Protein AF-A0A5A8C9M7-F1 (afdb_monomer_lite)

Sequence (115 aa):
MSVLRFVVQGVGLVATAETQGAYIILGPDPGSPLYTSVLCENAIDPTWDEVVLEGSPGEYDEDTDVMVSIFEVDGDGVSVLIGTTQVSVAEMQRGARDTPPRRFALGSPTAPPPL

pLDDT: mean 71.75, std 15.42, range [31.09, 90.69]

Radius of gyration: 14.61 Å; chains: 1; bounding box: 33×38×44 Å

Organism: Cafeteria roenbergensis (NCBI:txid33653)

InterPro domains:
  IPR035892 C2 domain superfamily [SSF49562] (7-99)

Structure (mmCIF, N/CA/C/O backbone):
data_AF-A0A5A8C9M7-F1
#
_entry.id   AF-A0A5A8C9M7-F1
#
loop_
_atom_site.group_PDB
_atom_site.id
_atom_site.type_symbol
_atom_site.label_atom_id
_atom_site.label_alt_id
_atom_site.label_comp_id
_atom_site.label_asym_id
_atom_site.label_entity_id
_atom_site.label_seq_id
_atom_site.pdbx_PDB_ins_code
_atom_site.Cartn_x
_atom_site.Cartn_y
_atom_site.Cartn_z
_atom_site.occupancy
_atom_site.B_iso_or_equiv
_atom_site.auth_seq_id
_atom_site.auth_comp_id
_atom_site.auth_asym_id
_atom_site.auth_atom_id
_atom_site.pdbx_PDB_model_num
ATOM 1 N N . MET A 1 1 ? 5.761 -2.655 -22.014 1.00 56.91 1 MET A N 1
ATOM 2 C CA . MET A 1 1 ? 4.900 -2.475 -20.835 1.00 56.91 1 MET A CA 1
ATOM 3 C C . MET A 1 1 ? 5.554 -3.242 -19.710 1.00 56.91 1 MET A C 1
ATOM 5 O O . MET A 1 1 ? 5.838 -4.420 -19.909 1.00 56.91 1 MET A O 1
ATOM 9 N N . SER A 1 2 ? 5.898 -2.560 -18.622 1.00 61.66 2 SER A N 1
ATOM 10 C CA . SER A 1 2 ? 6.417 -3.207 -17.417 1.00 61.66 2 SER A CA 1
ATOM 11 C C . SER A 1 2 ? 5.232 -3.494 -16.499 1.00 61.66 2 SER A C 1
ATOM 13 O O . SER A 1 2 ? 4.374 -2.631 -16.332 1.00 61.66 2 SER A O 1
ATOM 15 N N . VAL A 1 3 ? 5.159 -4.710 -15.959 1.00 65.44 3 VAL A N 1
ATOM 16 C CA . VAL A 1 3 ? 4.086 -5.125 -15.045 1.00 65.44 3 VAL A CA 1
ATOM 17 C C . VAL A 1 3 ? 4.722 -5.580 -13.743 1.00 65.44 3 VAL A C 1
ATOM 19 O O . VAL A 1 3 ? 5.551 -6.493 -13.749 1.00 65.44 3 VAL A O 1
ATOM 22 N N . LEU A 1 4 ? 4.326 -4.954 -12.639 1.00 69.12 4 LEU A N 1
ATOM 23 C CA . LEU A 1 4 ? 4.735 -5.335 -11.294 1.00 69.12 4 LEU A CA 1
ATOM 24 C C . LEU A 1 4 ? 3.584 -6.061 -10.600 1.00 69.12 4 LEU A C 1
ATOM 26 O O . LEU A 1 4 ? 2.463 -5.557 -10.598 1.00 69.12 4 LEU A O 1
ATOM 30 N N . ARG A 1 5 ? 3.864 -7.238 -10.026 1.00 71.88 5 ARG A N 1
ATOM 31 C CA . ARG A 1 5 ? 2.884 -8.057 -9.299 1.00 71.88 5 ARG A CA 1
ATOM 32 C C . ARG A 1 5 ? 3.402 -8.445 -7.932 1.00 71.88 5 ARG A C 1
ATOM 34 O O . ARG A 1 5 ? 4.548 -8.884 -7.841 1.00 71.88 5 ARG A O 1
ATOM 41 N N . PHE A 1 6 ? 2.575 -8.303 -6.904 1.00 68.44 6 PHE A N 1
ATOM 42 C CA . PHE A 1 6 ? 2.890 -8.734 -5.544 1.00 68.44 6 PHE A CA 1
ATOM 43 C C . PHE A 1 6 ? 1.632 -8.785 -4.674 1.00 68.44 6 PHE A C 1
ATOM 45 O O . PHE A 1 6 ? 0.599 -8.211 -5.006 1.00 68.44 6 PHE A O 1
ATOM 52 N N . VAL A 1 7 ? 1.739 -9.473 -3.541 1.00 69.94 7 VAL A N 1
ATOM 53 C CA . VAL A 1 7 ? 0.702 -9.540 -2.507 1.00 69.94 7 VAL A CA 1
ATOM 54 C C . VAL A 1 7 ? 1.231 -8.828 -1.270 1.00 69.94 7 VAL A C 1
ATOM 56 O O . VAL A 1 7 ? 2.389 -9.020 -0.892 1.00 69.94 7 VAL A O 1
ATOM 59 N N . VAL A 1 8 ? 0.383 -8.019 -0.640 1.00 70.06 8 VAL A N 1
ATOM 60 C CA . VAL A 1 8 ? 0.702 -7.336 0.616 1.00 70.06 8 VAL A CA 1
ATOM 61 C C . VAL A 1 8 ? -0.063 -8.018 1.742 1.00 70.06 8 VAL A C 1
ATOM 63 O O . VAL A 1 8 ? -1.277 -8.201 1.663 1.00 70.06 8 VAL A O 1
ATOM 66 N N . GLN A 1 9 ? 0.652 -8.375 2.805 1.00 70.69 9 GLN A N 1
ATOM 67 C CA . GLN A 1 9 ? 0.056 -8.824 4.057 1.00 70.69 9 GLN A CA 1
ATOM 68 C C . GLN A 1 9 ? 0.446 -7.850 5.167 1.00 70.69 9 GLN A C 1
ATOM 70 O O . GLN A 1 9 ? 1.637 -7.681 5.444 1.00 70.69 9 GLN A O 1
ATOM 75 N N . GLY A 1 10 ? -0.556 -7.240 5.799 1.00 65.50 10 GLY A N 1
ATOM 76 C CA . GLY A 1 10 ? -0.391 -6.509 7.049 1.00 65.50 10 GLY A CA 1
ATOM 77 C C . GLY A 1 10 ? -0.234 -7.506 8.191 1.00 65.50 10 GLY A C 1
ATOM 78 O O . GLY A 1 10 ? -0.987 -8.475 8.274 1.00 65.50 10 GLY A O 1
ATOM 79 N N . VAL A 1 11 ? 0.769 -7.301 9.041 1.00 64.19 11 VAL A N 1
ATOM 80 C CA . VAL A 1 11 ? 0.993 -8.130 10.229 1.00 64.19 11 VAL A CA 1
ATOM 81 C C . VAL A 1 11 ? 1.044 -7.236 11.456 1.00 64.19 11 VAL A C 1
ATOM 83 O O . VAL A 1 11 ? 1.846 -6.302 11.500 1.00 64.19 11 VAL A O 1
ATOM 86 N N . GLY A 1 12 ? 0.224 -7.555 12.455 1.00 58.84 12 GLY A N 1
ATOM 87 C CA . GLY A 1 12 ? 0.197 -6.851 13.731 1.00 58.84 12 GLY A CA 1
ATOM 88 C C . GLY A 1 12 ? -0.373 -5.439 13.633 1.00 58.84 12 GLY A C 1
ATOM 89 O O . GLY A 1 12 ? 0.117 -4.550 14.331 1.00 58.84 12 GLY A O 1
ATOM 90 N N . LEU A 1 13 ? -1.383 -5.217 12.781 1.00 63.59 13 LEU A N 1
ATOM 91 C CA . LEU A 1 13 ? -2.114 -3.952 12.816 1.00 63.59 13 LEU A CA 1
ATOM 92 C C . LEU A 1 13 ? -2.800 -3.839 14.179 1.00 63.59 13 LEU A C 1
ATOM 94 O O . LEU A 1 13 ? -3.531 -4.738 14.599 1.00 63.59 13 LEU A O 1
ATOM 98 N N . VAL A 1 14 ? -2.544 -2.746 14.894 1.00 58.97 14 VAL A N 1
ATOM 99 C CA . VAL A 1 14 ? -3.220 -2.473 16.164 1.00 58.97 14 VAL A CA 1
ATOM 100 C C . VAL A 1 14 ? -4.609 -1.941 15.832 1.00 58.97 14 VAL A C 1
ATOM 102 O O . VAL A 1 14 ? -4.808 -0.734 15.807 1.00 58.97 14 VAL A O 1
ATOM 105 N N . ALA A 1 15 ? -5.552 -2.844 15.553 1.00 55.34 15 ALA A N 1
ATOM 106 C CA . ALA A 1 15 ? -6.953 -2.476 15.400 1.00 55.34 15 ALA A CA 1
ATOM 107 C C . ALA A 1 15 ? -7.442 -1.844 16.711 1.00 55.34 15 ALA A C 1
ATOM 109 O O . ALA A 1 15 ? -7.340 -2.445 17.789 1.00 55.34 15 ALA A O 1
ATOM 110 N N . THR A 1 16 ? -7.944 -0.618 16.629 1.00 58.22 16 THR A N 1
ATOM 111 C CA . THR A 1 16 ? -8.682 -0.005 17.730 1.00 58.22 16 THR A CA 1
ATOM 112 C C . THR A 1 16 ? -10.062 -0.669 17.842 1.00 58.22 16 THR A C 1
ATOM 114 O O . THR A 1 16 ? -10.530 -1.347 16.929 1.00 58.22 16 THR A O 1
ATOM 117 N N . ALA A 1 17 ? -10.748 -0.534 18.982 1.00 55.41 17 ALA A N 1
ATOM 118 C CA . ALA A 1 17 ? -12.066 -1.158 19.180 1.00 55.41 17 ALA A CA 1
ATOM 119 C C . ALA A 1 17 ? -13.160 -0.627 18.219 1.00 55.41 17 ALA A C 1
ATOM 121 O O . ALA A 1 17 ? -14.276 -1.144 18.223 1.00 55.41 17 ALA A O 1
ATOM 122 N N . GLU A 1 18 ? -12.836 0.388 17.414 1.00 65.44 18 GLU A N 1
ATOM 123 C CA . GLU A 1 18 ? -13.726 1.107 16.499 1.00 65.44 18 GLU A CA 1
ATOM 124 C C . GLU A 1 18 ? -13.317 0.935 15.022 1.00 65.44 18 GLU A C 1
ATOM 126 O O . GLU A 1 18 ? -13.887 1.581 14.147 1.00 65.44 18 GLU A O 1
ATOM 131 N N . THR A 1 19 ? -12.352 0.061 14.718 1.00 69.50 19 THR A N 1
ATOM 132 C CA . THR A 1 19 ? -11.874 -0.174 13.350 1.00 69.50 19 THR A CA 1
ATOM 133 C C . THR A 1 19 ? -12.916 -0.911 12.500 1.00 69.50 19 THR A C 1
ATOM 135 O O . THR A 1 19 ? -13.294 -2.041 12.809 1.00 69.50 19 THR A O 1
ATOM 138 N N . GLN A 1 20 ? -13.319 -0.325 11.370 1.00 80.31 20 GLN A N 1
ATOM 139 C CA . GLN A 1 20 ? -14.075 -1.020 10.319 1.00 80.31 20 GLN A CA 1
ATOM 140 C C . GLN A 1 20 ? -13.173 -1.922 9.471 1.00 80.31 20 GLN A C 1
ATOM 142 O O . GLN A 1 20 ? -13.575 -3.011 9.060 1.00 80.31 20 GLN A O 1
ATOM 147 N N . GLY A 1 21 ? -11.936 -1.497 9.216 1.00 85.00 21 GLY A N 1
ATOM 148 C CA . GLY A 1 21 ? -10.975 -2.269 8.438 1.00 85.00 21 GLY A CA 1
ATOM 149 C C . GLY A 1 21 ? -9.740 -1.469 8.056 1.00 85.00 21 GLY A C 1
ATOM 150 O O . GLY A 1 21 ? -9.535 -0.354 8.533 1.00 85.00 21 GLY A O 1
ATOM 151 N N . ALA A 1 22 ? -8.934 -2.035 7.160 1.00 87.06 22 ALA A N 1
ATOM 152 C CA . ALA A 1 22 ? -7.753 -1.368 6.626 1.00 87.06 22 ALA A CA 1
ATOM 153 C C . ALA A 1 22 ? -7.630 -1.513 5.105 1.00 87.06 22 ALA A C 1
ATOM 155 O O . ALA A 1 22 ? -7.944 -2.558 4.527 1.00 87.06 22 ALA A O 1
ATOM 156 N N . TYR A 1 23 ? -7.136 -0.470 4.447 1.00 88.75 23 TYR A N 1
ATOM 157 C CA . TYR A 1 23 ? -6.770 -0.493 3.032 1.00 88.75 23 TYR A CA 1
ATOM 158 C C . TYR A 1 23 ? -5.349 0.032 2.841 1.00 88.75 23 TYR A C 1
ATOM 160 O O . TYR A 1 23 ? -4.788 0.696 3.715 1.00 88.75 23 TYR A O 1
ATOM 168 N N . ILE A 1 24 ? -4.761 -0.271 1.687 1.00 88.62 24 ILE A N 1
ATOM 169 C CA . ILE A 1 24 ? -3.437 0.218 1.316 1.00 88.62 24 ILE A CA 1
ATOM 170 C C . ILE A 1 24 ? -3.500 1.156 0.122 1.00 88.62 24 ILE A C 1
ATOM 172 O O . ILE A 1 24 ? -4.318 0.993 -0.784 1.00 88.62 24 ILE A O 1
ATOM 176 N N . ILE A 1 25 ? -2.576 2.106 0.113 1.00 90.06 25 ILE A N 1
ATOM 177 C CA . ILE A 1 25 ? -2.214 2.911 -1.046 1.00 90.06 25 ILE A CA 1
ATOM 178 C C . ILE A 1 25 ? -0.774 2.590 -1.419 1.00 90.06 25 ILE A C 1
ATOM 180 O O . ILE A 1 25 ? 0.095 2.484 -0.552 1.00 90.06 25 ILE A O 1
ATOM 184 N N . LEU A 1 26 ? -0.529 2.470 -2.718 1.00 87.38 26 LEU A N 1
ATOM 185 C CA . LEU A 1 26 ? 0.799 2.324 -3.293 1.00 87.38 26 LEU A CA 1
ATOM 186 C C . LEU A 1 26 ? 1.100 3.505 -4.202 1.00 87.38 26 LEU A C 1
ATOM 188 O O . LEU A 1 26 ? 0.263 3.891 -5.018 1.00 87.38 26 LEU A O 1
ATOM 192 N N . GLY A 1 27 ? 2.306 4.047 -4.094 1.00 86.50 27 GLY A N 1
ATOM 193 C CA . GLY A 1 27 ? 2.761 5.146 -4.935 1.00 86.50 27 GLY A CA 1
ATOM 194 C C . GLY A 1 27 ? 4.098 5.719 -4.471 1.00 86.50 27 GLY A C 1
ATOM 195 O O . GLY A 1 27 ? 4.689 5.203 -3.519 1.00 86.50 27 GLY A O 1
ATOM 196 N N . PRO A 1 28 ? 4.587 6.784 -5.126 1.00 82.38 28 PRO A N 1
ATOM 197 C CA . PRO A 1 28 ? 5.739 7.542 -4.642 1.00 82.38 28 PRO A CA 1
ATOM 198 C C . PRO A 1 28 ? 5.441 8.235 -3.303 1.00 82.38 28 PRO A C 1
ATOM 200 O O . PRO A 1 28 ? 6.321 8.350 -2.451 1.00 82.38 28 PRO A O 1
ATOM 203 N N . ASP A 1 29 ? 4.193 8.667 -3.103 1.00 82.69 29 ASP A N 1
ATOM 204 C CA . ASP A 1 29 ? 3.698 9.299 -1.883 1.00 82.69 29 ASP A CA 1
ATOM 205 C C . ASP A 1 29 ? 2.181 9.059 -1.699 1.00 82.69 29 ASP A C 1
ATOM 207 O O . ASP A 1 29 ? 1.507 8.694 -2.668 1.00 82.69 29 ASP A O 1
ATOM 211 N N . PRO A 1 30 ? 1.603 9.244 -0.491 1.00 73.31 30 PRO A N 1
ATOM 212 C CA . PRO A 1 30 ? 0.188 8.958 -0.242 1.00 73.31 30 PRO A CA 1
ATOM 213 C C . PRO A 1 30 ? -0.767 9.923 -0.966 1.00 73.31 30 PRO A C 1
ATOM 215 O O . PRO A 1 30 ? -1.948 9.618 -1.106 1.00 73.31 30 PRO A O 1
ATOM 218 N N . GLY A 1 31 ? -0.280 11.088 -1.408 1.00 80.88 31 GLY A N 1
ATOM 219 C CA . GLY A 1 31 ? -1.028 12.069 -2.196 1.00 80.88 31 GLY A CA 1
ATOM 220 C C . GLY A 1 31 ? -1.022 11.789 -3.701 1.00 80.88 31 GLY A C 1
ATOM 221 O O . GLY A 1 31 ? -1.833 12.372 -4.421 1.00 80.88 31 GLY A O 1
ATOM 222 N N . SER A 1 32 ? -0.170 10.871 -4.166 1.00 85.12 32 SER A N 1
ATOM 223 C CA . SER A 1 32 ? -0.021 10.494 -5.576 1.00 85.12 32 SER A CA 1
ATOM 224 C C . SER A 1 32 ? -0.220 8.978 -5.765 1.00 85.12 32 SER A C 1
ATOM 226 O O . SER A 1 32 ? 0.730 8.273 -6.115 1.00 85.12 32 SER A O 1
ATOM 228 N N . PRO A 1 33 ? -1.426 8.430 -5.511 1.00 88.06 33 PRO A N 1
ATOM 229 C CA . PRO A 1 33 ? -1.657 6.989 -5.556 1.00 88.06 33 PRO A CA 1
ATOM 230 C C . PRO A 1 33 ? -1.547 6.441 -6.984 1.00 88.06 33 PRO A C 1
ATOM 232 O O . PRO A 1 33 ? -2.218 6.911 -7.902 1.00 88.06 33 PRO A O 1
ATOM 235 N N . LEU A 1 34 ? -0.744 5.392 -7.149 1.00 86.12 34 LEU A N 1
ATOM 236 C CA . LEU A 1 34 ? -0.747 4.527 -8.332 1.00 86.12 34 LEU A CA 1
ATOM 237 C C . LEU A 1 34 ? -1.776 3.399 -8.188 1.00 86.12 34 LEU A C 1
ATOM 239 O O . LEU A 1 34 ? -2.322 2.920 -9.178 1.00 86.12 34 LEU A O 1
ATOM 243 N N . TYR A 1 35 ? -2.047 2.982 -6.950 1.00 87.62 35 TYR A N 1
ATOM 244 C CA . TYR A 1 35 ? -3.038 1.963 -6.626 1.00 87.62 35 TYR A CA 1
ATOM 245 C C . TYR A 1 35 ? -3.630 2.190 -5.238 1.00 87.62 35 TYR A C 1
ATOM 247 O O . TYR A 1 35 ? -2.924 2.591 -4.311 1.00 87.62 35 TYR A O 1
ATOM 255 N N . THR A 1 36 ? -4.908 1.846 -5.099 1.00 90.69 36 THR A N 1
ATOM 256 C CA . THR A 1 36 ? -5.634 1.799 -3.829 1.00 90.69 36 THR A CA 1
ATOM 257 C C . THR A 1 36 ? -6.344 0.454 -3.737 1.00 90.69 36 THR A C 1
ATOM 259 O O . THR A 1 36 ? -7.067 0.081 -4.662 1.00 90.69 36 THR A O 1
ATOM 262 N N . SER A 1 37 ? -6.144 -0.284 -2.645 1.00 89.31 37 SER A N 1
ATOM 263 C CA . SER A 1 37 ? -6.827 -1.563 -2.443 1.00 89.31 37 SER A CA 1
ATOM 264 C C . SER A 1 37 ? -8.287 -1.374 -2.042 1.00 89.31 37 SER A C 1
ATOM 266 O O . SER A 1 37 ? -8.698 -0.316 -1.567 1.00 89.31 37 SER A O 1
ATOM 268 N N . VAL A 1 38 ? -9.057 -2.457 -2.129 1.00 88.94 38 VAL A N 1
ATOM 269 C CA . VAL A 1 38 ? -10.321 -2.563 -1.393 1.00 88.94 38 VAL A CA 1
ATOM 270 C C . VAL A 1 38 ? -10.071 -2.546 0.121 1.00 88.94 38 VAL A C 1
ATOM 272 O O . VAL A 1 38 ? -8.972 -2.876 0.588 1.00 88.94 38 VAL A O 1
ATOM 275 N N . LEU A 1 39 ? -11.098 -2.164 0.881 1.00 87.44 39 LEU A N 1
ATOM 276 C CA . LEU A 1 39 ? -11.094 -2.247 2.337 1.00 87.44 39 LEU A CA 1
ATOM 277 C C . LEU A 1 39 ? -11.096 -3.717 2.766 1.00 87.44 39 LEU A C 1
ATOM 279 O O . LEU A 1 39 ? -11.971 -4.485 2.371 1.00 87.44 39 LEU A O 1
ATOM 283 N N . CYS A 1 40 ? -10.126 -4.102 3.588 1.00 86.38 40 CYS A N 1
ATOM 284 C CA . CYS A 1 40 ? -10.129 -5.385 4.271 1.00 86.38 40 CYS A CA 1
ATOM 285 C C . CYS A 1 40 ? -10.837 -5.204 5.618 1.00 86.38 40 CYS A C 1
ATOM 287 O O . CYS A 1 40 ? -10.265 -4.652 6.560 1.00 86.38 40 CYS A O 1
ATOM 289 N N . GLU A 1 41 ? -12.107 -5.600 5.677 1.00 83.75 41 GLU A N 1
ATOM 290 C CA . GLU A 1 41 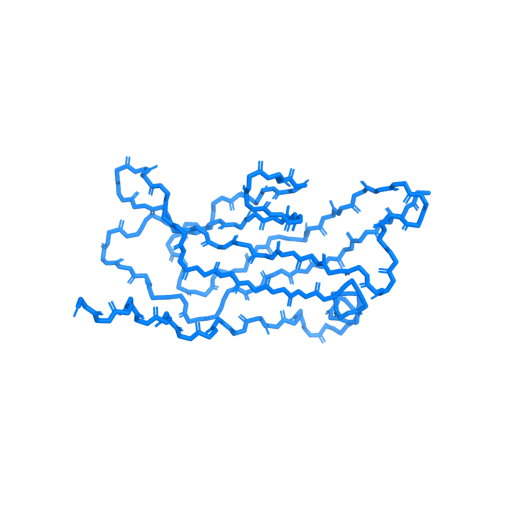? -12.957 -5.407 6.853 1.00 83.75 41 GLU A CA 1
ATOM 291 C C . GLU A 1 41 ? -12.540 -6.315 8.018 1.00 83.75 41 GLU A C 1
ATOM 293 O O . GLU A 1 41 ? -12.246 -7.496 7.828 1.00 83.75 41 GLU A O 1
ATOM 298 N N . ASN A 1 42 ? -12.576 -5.778 9.242 1.00 70.94 42 ASN A N 1
ATOM 299 C CA . ASN A 1 42 ? -12.409 -6.520 10.501 1.00 70.94 42 ASN A CA 1
ATOM 300 C C . ASN A 1 42 ? -11.141 -7.400 10.603 1.00 70.94 42 ASN A C 1
ATOM 302 O O . ASN A 1 42 ? -11.139 -8.413 11.309 1.00 70.94 42 ASN A O 1
ATOM 306 N N . ALA A 1 43 ? -10.057 -7.046 9.908 1.00 63.34 43 ALA A N 1
ATOM 307 C CA . ALA A 1 43 ? -8.843 -7.856 9.856 1.00 63.34 43 ALA A CA 1
ATOM 308 C C . ALA A 1 43 ? -7.684 -7.214 10.637 1.00 63.34 43 ALA A C 1
ATOM 310 O O . ALA A 1 43 ? -7.209 -6.137 10.291 1.00 63.34 43 ALA A O 1
ATOM 311 N N . ILE A 1 44 ? -7.198 -7.919 11.666 1.00 65.94 44 ILE A N 1
ATOM 312 C CA . ILE A 1 44 ? -5.982 -7.569 12.435 1.00 65.94 44 ILE A CA 1
ATOM 313 C C . ILE A 1 44 ? -4.709 -7.873 11.618 1.00 65.94 44 ILE A C 1
ATOM 315 O O . ILE A 1 44 ? -3.713 -7.158 11.710 1.00 65.94 44 ILE A O 1
ATOM 319 N N . ASP A 1 45 ? -4.770 -8.906 10.772 1.00 71.88 45 ASP A N 1
ATOM 320 C CA . ASP A 1 45 ? -3.709 -9.301 9.838 1.00 71.88 45 ASP A CA 1
ATOM 321 C C . ASP A 1 45 ? -4.268 -9.383 8.400 1.00 71.88 45 ASP A C 1
ATOM 323 O O . ASP A 1 45 ? -4.423 -10.484 7.850 1.00 71.88 45 ASP A O 1
ATOM 327 N N . PRO A 1 46 ? -4.654 -8.247 7.787 1.00 73.88 46 PRO A N 1
ATOM 328 C CA . PRO A 1 46 ? -5.266 -8.244 6.466 1.00 73.88 46 PRO A CA 1
ATOM 329 C C . PRO A 1 46 ? -4.297 -8.779 5.415 1.00 73.88 46 PRO A C 1
ATOM 331 O O . PRO A 1 46 ? -3.122 -8.413 5.361 1.00 73.88 46 PRO A O 1
ATOM 334 N N . THR A 1 47 ? -4.813 -9.641 4.545 1.00 78.94 47 THR A N 1
ATOM 335 C CA . THR A 1 47 ? -4.148 -9.992 3.289 1.00 78.94 47 THR A CA 1
ATOM 336 C C . THR A 1 47 ? -4.930 -9.332 2.172 1.00 78.94 47 THR A C 1
ATOM 338 O O . THR A 1 47 ? -6.107 -9.638 1.995 1.00 78.94 47 THR A O 1
ATOM 341 N N . TRP A 1 48 ? -4.293 -8.413 1.455 1.00 81.44 48 TRP A N 1
ATOM 342 C CA . TRP A 1 48 ? -4.903 -7.794 0.283 1.00 81.44 48 TRP A CA 1
ATOM 343 C C . TRP A 1 48 ? -4.651 -8.653 -0.957 1.00 81.44 48 TRP A C 1
ATOM 345 O O . TRP A 1 48 ? -3.682 -9.414 -1.008 1.00 81.44 48 TRP A O 1
ATOM 355 N N . ASP A 1 49 ? -5.535 -8.531 -1.946 1.00 77.50 49 ASP A N 1
ATOM 356 C CA . ASP A 1 49 ? -5.404 -9.225 -3.228 1.00 77.50 49 ASP A CA 1
ATOM 357 C C . ASP A 1 49 ? -4.109 -8.852 -3.970 1.00 77.50 49 ASP A C 1
ATOM 359 O O . ASP A 1 49 ? -3.422 -7.882 -3.632 1.00 77.50 49 ASP A O 1
ATOM 363 N N . GLU A 1 50 ? -3.779 -9.636 -5.004 1.00 77.44 50 GLU A N 1
ATOM 364 C CA . GLU A 1 50 ? -2.649 -9.343 -5.890 1.00 77.44 50 GLU A CA 1
ATOM 365 C C . GLU A 1 50 ? -2.776 -7.924 -6.456 1.00 77.44 50 GLU A C 1
ATOM 367 O O . GLU A 1 50 ? -3.743 -7.577 -7.137 1.00 77.44 50 GLU A O 1
ATOM 372 N N . VAL A 1 51 ? -1.755 -7.117 -6.196 1.00 77.94 51 VAL A N 1
ATOM 373 C CA . VAL A 1 51 ? -1.607 -5.792 -6.778 1.00 77.94 51 VAL A CA 1
ATOM 374 C C . VAL A 1 51 ? -0.926 -5.939 -8.126 1.00 77.94 51 VAL A C 1
ATOM 376 O O . VAL A 1 51 ? 0.128 -6.567 -8.225 1.00 77.94 51 VAL A O 1
ATOM 379 N N . VAL A 1 52 ? -1.493 -5.295 -9.147 1.00 76.69 52 VAL A N 1
ATOM 380 C CA . VAL A 1 52 ? -0.891 -5.178 -10.475 1.00 76.69 52 VAL A CA 1
ATOM 381 C C . VAL A 1 52 ? -0.672 -3.701 -10.792 1.00 76.69 52 VAL A C 1
ATOM 383 O O . VAL A 1 52 ? -1.638 -2.962 -10.965 1.00 76.69 52 VAL A O 1
ATOM 386 N N . LEU A 1 53 ? 0.591 -3.272 -10.874 1.00 77.62 53 LEU A N 1
ATOM 387 C CA . LEU A 1 53 ? 0.951 -1.935 -11.359 1.00 77.62 53 LEU A CA 1
ATOM 388 C C . LEU A 1 53 ? 1.433 -2.027 -12.805 1.00 77.62 53 LEU A C 1
ATOM 390 O O . LEU A 1 53 ? 2.333 -2.809 -13.131 1.00 77.62 53 LEU A O 1
ATOM 394 N N . GLU A 1 54 ? 0.822 -1.222 -13.667 1.00 79.19 54 GLU A N 1
ATOM 395 C CA . GLU A 1 54 ? 1.110 -1.162 -15.094 1.00 79.19 54 GLU A CA 1
ATOM 396 C C . GLU A 1 54 ? 1.797 0.157 -15.433 1.00 79.19 54 GLU A C 1
ATOM 398 O O . GLU A 1 54 ? 1.260 1.227 -15.162 1.00 79.19 54 GLU A O 1
ATOM 403 N N . GLY A 1 55 ? 2.980 0.069 -16.040 1.00 74.44 55 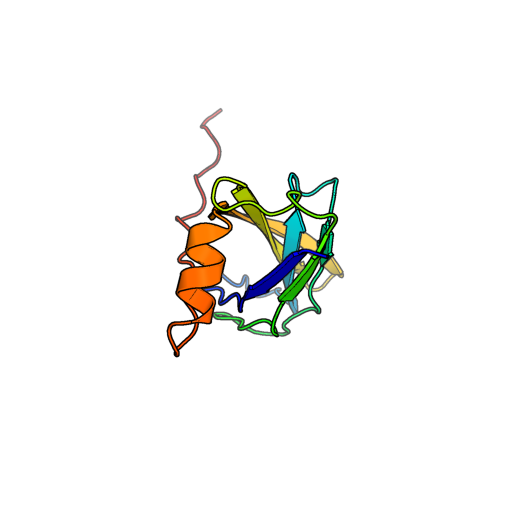GLY A N 1
ATOM 404 C CA . GLY A 1 55 ? 3.813 1.234 -16.309 1.00 74.44 55 GLY A CA 1
ATOM 405 C C . GLY A 1 55 ? 4.495 1.189 -17.668 1.00 74.44 55 GLY A C 1
ATOM 406 O O . GLY A 1 55 ? 4.554 0.166 -18.378 1.00 74.44 55 GLY A O 1
ATOM 407 N N . SER A 1 56 ? 5.050 2.337 -18.027 1.00 76.81 56 SER A N 1
ATOM 408 C CA . SER A 1 56 ? 5.919 2.513 -19.180 1.00 76.81 56 SER A CA 1
ATOM 409 C C . SER A 1 56 ? 7.178 1.643 -19.045 1.00 76.81 56 SER A C 1
ATOM 411 O O . SER A 1 56 ? 7.594 1.293 -17.938 1.00 76.81 56 SER A O 1
ATOM 413 N N . PRO A 1 57 ? 7.817 1.243 -20.160 1.00 69.31 57 PRO A N 1
ATOM 414 C CA . PRO A 1 57 ? 9.093 0.536 -20.094 1.00 69.31 57 PRO A CA 1
ATOM 415 C C . PRO A 1 57 ? 10.122 1.338 -19.280 1.00 69.31 57 PRO A C 1
ATOM 417 O O . PRO A 1 57 ? 10.383 2.492 -19.606 1.00 69.31 57 PRO A O 1
ATOM 420 N N . GLY A 1 58 ? 10.696 0.719 -18.246 1.00 69.38 58 GLY A N 1
ATOM 421 C CA . GLY A 1 58 ? 11.670 1.351 -17.345 1.00 69.38 58 GLY A CA 1
ATOM 422 C C . GLY A 1 58 ? 11.073 2.144 -16.176 1.00 69.38 58 GLY A C 1
ATOM 423 O O . GLY A 1 58 ? 11.832 2.659 -15.374 1.00 69.38 58 GLY A O 1
ATOM 424 N N . GLU A 1 59 ? 9.745 2.229 -16.053 1.00 74.50 59 GLU A N 1
ATOM 425 C CA . GLU A 1 59 ? 9.083 2.950 -14.950 1.00 74.50 59 GLU A CA 1
ATOM 426 C C . GLU A 1 59 ? 9.162 2.206 -13.607 1.00 74.50 59 GLU A C 1
ATOM 428 O O . GLU A 1 59 ? 9.157 2.827 -12.552 1.00 74.50 59 GLU A O 1
ATOM 433 N N . TYR A 1 60 ? 9.261 0.877 -13.661 1.00 75.38 60 TYR A N 1
ATOM 434 C CA . TYR A 1 60 ? 9.451 0.003 -12.502 1.00 75.38 60 TYR A CA 1
ATOM 435 C C . TYR A 1 60 ? 10.712 -0.833 -12.726 1.00 75.38 60 TYR A C 1
ATOM 437 O O . TYR A 1 60 ? 10.633 -2.025 -13.049 1.00 75.38 60 TYR A O 1
ATOM 445 N N . ASP A 1 61 ? 11.871 -0.178 -12.684 1.00 78.94 61 ASP A N 1
ATOM 446 C CA . ASP A 1 61 ? 13.158 -0.872 -12.656 1.00 78.94 61 ASP A CA 1
ATOM 447 C C . ASP A 1 61 ? 13.423 -1.475 -11.267 1.00 78.94 61 ASP A C 1
ATOM 449 O O . ASP A 1 61 ? 12.654 -1.273 -10.332 1.00 78.94 61 ASP A O 1
ATOM 453 N N . GLU A 1 62 ? 14.470 -2.288 -11.136 1.00 77.00 62 GLU A N 1
ATOM 454 C CA . GLU A 1 62 ? 14.759 -3.008 -9.890 1.00 77.00 62 GLU A CA 1
ATOM 455 C C . GLU A 1 62 ? 15.116 -2.086 -8.710 1.00 77.00 62 GLU A C 1
ATOM 457 O O . GLU A 1 62 ? 14.883 -2.464 -7.560 1.00 77.00 62 GLU A O 1
ATOM 462 N N . ASP A 1 63 ? 15.598 -0.877 -9.011 1.00 80.50 63 ASP A N 1
ATOM 463 C CA . ASP A 1 63 ? 16.024 0.146 -8.052 1.00 80.50 63 ASP A CA 1
ATOM 464 C C . ASP A 1 63 ? 14.888 1.108 -7.659 1.00 80.50 63 ASP A C 1
ATOM 466 O O . ASP A 1 63 ? 15.056 1.952 -6.779 1.00 80.50 63 ASP A O 1
ATOM 470 N N . THR A 1 64 ? 13.725 1.001 -8.304 1.00 82.19 64 THR A N 1
ATOM 471 C CA . THR A 1 64 ? 12.559 1.826 -7.995 1.00 82.19 64 THR A CA 1
ATOM 472 C C . THR A 1 64 ? 11.987 1.430 -6.635 1.00 82.19 64 THR A C 1
ATOM 474 O O . THR A 1 64 ? 11.583 0.284 -6.431 1.00 82.19 64 THR A O 1
ATOM 477 N N . ASP A 1 65 ? 11.883 2.390 -5.718 1.00 84.38 65 ASP A N 1
ATOM 478 C CA . ASP A 1 65 ? 11.183 2.215 -4.445 1.00 84.38 65 ASP A CA 1
ATOM 479 C C . ASP A 1 65 ? 9.701 2.571 -4.578 1.00 84.38 65 ASP A C 1
ATOM 481 O O . ASP A 1 65 ? 9.330 3.619 -5.111 1.00 84.38 65 ASP A O 1
ATOM 485 N N . VAL A 1 66 ? 8.838 1.710 -4.041 1.00 83.69 66 VAL A N 1
ATOM 486 C CA . VAL A 1 66 ? 7.398 1.956 -3.939 1.00 83.69 66 VAL A CA 1
ATOM 487 C C . VAL A 1 66 ? 7.035 2.081 -2.468 1.00 83.69 66 VAL A C 1
ATOM 489 O O . VAL A 1 66 ? 7.357 1.209 -1.656 1.00 83.69 66 VAL A O 1
ATOM 492 N N . MET A 1 67 ? 6.339 3.161 -2.112 1.00 87.25 67 MET A N 1
ATOM 493 C CA . MET A 1 67 ? 5.810 3.316 -0.766 1.00 87.25 67 MET A CA 1
ATOM 494 C C . MET A 1 67 ? 4.451 2.635 -0.648 1.00 87.25 67 MET A C 1
ATOM 496 O O . MET A 1 67 ? 3.529 2.901 -1.417 1.00 87.25 67 MET A O 1
ATOM 500 N N . VAL A 1 68 ? 4.329 1.789 0.368 1.00 86.38 68 VAL A N 1
ATOM 501 C CA . VAL A 1 68 ? 3.082 1.201 0.844 1.00 86.38 68 VAL A CA 1
ATOM 502 C C . VAL A 1 68 ? 2.614 2.010 2.043 1.00 86.38 68 VAL A C 1
ATOM 504 O O . VAL A 1 68 ? 3.304 2.078 3.058 1.00 86.38 68 VAL A O 1
ATOM 507 N N . SER A 1 69 ? 1.448 2.632 1.928 1.00 87.62 69 SER A N 1
ATOM 508 C CA . SER A 1 69 ? 0.799 3.387 3.002 1.00 87.62 69 SER A CA 1
ATOM 509 C C . SER A 1 69 ? -0.449 2.645 3.445 1.00 87.62 69 SER A C 1
ATOM 511 O O . SER A 1 69 ? -1.261 2.276 2.602 1.00 87.62 69 SER A O 1
ATOM 513 N N . ILE A 1 70 ? -0.607 2.418 4.743 1.00 85.62 70 ILE A N 1
ATOM 514 C CA . ILE A 1 70 ? -1.709 1.632 5.297 1.00 85.62 70 ILE A CA 1
ATOM 515 C C . ILE A 1 70 ? -2.616 2.561 6.081 1.00 85.62 70 ILE A C 1
ATOM 517 O O . ILE A 1 70 ? -2.173 3.259 6.995 1.00 85.62 70 ILE A O 1
ATOM 521 N N . PHE A 1 71 ? -3.887 2.543 5.712 1.00 86.94 71 PHE A N 1
ATOM 522 C CA . PHE A 1 71 ? -4.924 3.354 6.316 1.00 86.94 71 PHE A CA 1
ATOM 523 C C . PHE A 1 71 ? -5.897 2.459 7.064 1.00 86.94 71 PHE A C 1
ATOM 525 O O . PHE A 1 71 ? -6.389 1.474 6.515 1.00 86.94 71 PHE A O 1
ATOM 532 N N . GLU A 1 72 ? -6.172 2.824 8.307 1.00 86.81 72 GLU A N 1
ATOM 533 C CA . GLU A 1 72 ? -7.289 2.298 9.079 1.00 86.81 72 GLU A CA 1
ATOM 534 C C . GLU A 1 72 ? -8.523 3.154 8.806 1.00 86.81 72 GLU A C 1
ATOM 536 O O . GLU A 1 72 ? -8.413 4.377 8.730 1.00 86.81 72 GLU A O 1
ATOM 541 N N . VAL A 1 73 ? -9.683 2.521 8.658 1.00 86.50 73 VAL A N 1
ATOM 542 C CA . VAL A 1 73 ? -10.978 3.203 8.589 1.00 86.50 73 VAL A CA 1
ATOM 543 C C . VAL A 1 73 ? -11.715 2.955 9.896 1.00 86.50 73 VAL A C 1
ATOM 545 O O . VAL A 1 73 ? -11.886 1.799 10.289 1.00 86.50 73 VAL A O 1
ATOM 548 N N . ASP A 1 74 ? -12.133 4.024 10.568 1.00 83.56 74 ASP A N 1
ATOM 549 C CA . ASP A 1 74 ? -12.914 3.945 11.803 1.00 83.56 74 ASP A CA 1
ATOM 550 C C . ASP A 1 74 ? -14.425 3.772 11.549 1.00 83.56 74 ASP A C 1
ATOM 552 O O . ASP A 1 74 ? -14.900 3.746 10.411 1.00 83.56 74 ASP A O 1
ATOM 556 N N . GLY A 1 75 ? -15.195 3.634 12.632 1.00 78.31 75 GLY A N 1
ATOM 557 C CA . GLY A 1 75 ? -16.651 3.473 12.622 1.00 78.31 75 GLY A CA 1
ATOM 558 C C . GLY A 1 75 ? -17.424 4.599 11.926 1.00 78.31 75 GLY A C 1
ATOM 559 O O . GLY A 1 75 ? -18.529 4.348 11.439 1.00 78.31 75 GLY A O 1
ATOM 560 N N . ASP A 1 76 ? -16.836 5.793 11.833 1.00 83.62 76 ASP A N 1
ATOM 561 C CA . ASP A 1 76 ? -17.418 6.980 11.202 1.00 83.62 76 ASP A CA 1
ATOM 562 C C . ASP A 1 76 ? -16.988 7.134 9.729 1.00 83.62 76 ASP A C 1
ATOM 564 O O . ASP A 1 76 ? -17.424 8.058 9.034 1.00 83.62 76 ASP A O 1
ATOM 568 N N . GLY A 1 77 ? -16.167 6.208 9.220 1.00 82.31 77 GLY A N 1
ATOM 569 C CA . GLY A 1 77 ? -15.656 6.208 7.851 1.00 82.31 77 GLY A CA 1
ATOM 570 C C . GLY A 1 77 ? -14.455 7.133 7.641 1.00 82.31 77 GLY A C 1
ATOM 571 O O . GLY A 1 77 ? -14.076 7.396 6.496 1.00 82.31 77 GLY A O 1
ATOM 572 N N . VAL A 1 78 ? -13.847 7.644 8.714 1.00 86.69 78 VAL A N 1
ATOM 573 C CA . VAL A 1 78 ? -12.642 8.472 8.635 1.00 86.69 78 VAL A CA 1
ATOM 574 C C . VAL A 1 78 ? -11.425 7.566 8.483 1.00 86.69 78 VAL A C 1
ATOM 576 O O . VAL A 1 78 ? -11.265 6.571 9.186 1.00 86.69 78 VAL A O 1
ATOM 579 N N . SER A 1 79 ? -10.558 7.907 7.528 1.00 88.19 79 SER A N 1
ATOM 580 C CA . SER A 1 79 ? -9.327 7.162 7.255 1.00 88.19 79 SER A CA 1
ATOM 581 C C . SER A 1 79 ? -8.130 7.796 7.958 1.00 88.19 79 SER A C 1
ATOM 583 O O . SER A 1 79 ? -7.851 8.983 7.770 1.00 88.19 79 SER A O 1
ATOM 585 N N . VAL A 1 80 ? -7.387 7.000 8.722 1.00 85.88 80 VAL A N 1
ATOM 586 C CA . VAL A 1 80 ? -6.185 7.419 9.451 1.00 85.88 80 VAL A CA 1
ATOM 587 C C . VAL A 1 80 ? -4.989 6.618 8.954 1.00 85.88 80 VAL A C 1
ATOM 589 O O . VAL A 1 80 ? -5.033 5.393 8.887 1.00 85.88 80 VAL A O 1
ATOM 592 N N . LEU A 1 81 ? -3.898 7.304 8.605 1.00 85.44 81 LEU A N 1
ATOM 593 C CA . LEU A 1 81 ? -2.639 6.650 8.251 1.00 85.44 81 LEU A CA 1
ATOM 594 C C . LEU A 1 81 ? -2.030 6.010 9.506 1.00 85.44 81 LEU A C 1
ATOM 596 O O . LEU A 1 81 ? -1.636 6.724 10.427 1.00 85.44 81 LEU A O 1
ATOM 600 N N . ILE A 1 82 ? -1.920 4.682 9.521 1.00 80.50 82 ILE A N 1
ATOM 601 C CA . ILE A 1 82 ? -1.390 3.924 10.667 1.00 80.50 82 ILE A CA 1
ATOM 602 C C . ILE A 1 82 ? 0.046 3.438 10.459 1.00 80.50 82 ILE A C 1
ATOM 604 O O . ILE A 1 82 ? 0.728 3.092 11.422 1.00 80.50 82 ILE A O 1
ATOM 608 N N . GLY A 1 83 ? 0.534 3.433 9.218 1.00 80.56 83 GLY A N 1
ATOM 609 C CA . GLY A 1 83 ? 1.914 3.066 8.930 1.00 80.56 83 GLY A CA 1
ATOM 610 C C . GLY A 1 83 ? 2.290 3.233 7.467 1.00 80.56 83 GLY A C 1
ATOM 611 O O . GLY A 1 83 ? 1.442 3.183 6.575 1.00 80.56 83 GLY A O 1
ATOM 612 N N . THR A 1 84 ? 3.586 3.406 7.229 1.00 83.94 84 THR A N 1
ATOM 613 C CA . THR A 1 84 ? 4.177 3.376 5.893 1.00 83.94 84 THR A CA 1
ATOM 614 C C . THR A 1 84 ? 5.388 2.455 5.871 1.00 83.94 84 THR A C 1
ATOM 616 O O . THR A 1 84 ? 6.085 2.278 6.872 1.00 83.94 84 THR A O 1
ATOM 619 N N . THR A 1 85 ? 5.648 1.849 4.719 1.00 81.81 85 THR A N 1
ATOM 620 C CA . THR A 1 85 ? 6.887 1.122 4.450 1.00 81.81 85 THR A CA 1
ATOM 621 C C . THR A 1 85 ? 7.307 1.358 3.006 1.00 81.81 85 THR A C 1
ATOM 623 O O . THR A 1 85 ? 6.458 1.524 2.133 1.00 81.81 85 THR A O 1
ATOM 626 N N . GLN A 1 86 ? 8.609 1.420 2.755 1.00 84.12 86 GLN A N 1
ATOM 627 C CA . GLN A 1 86 ? 9.165 1.501 1.409 1.00 84.12 86 GLN A CA 1
ATOM 628 C C . GLN A 1 86 ? 9.763 0.149 1.054 1.00 84.12 86 GLN A C 1
ATOM 630 O O . GLN A 1 86 ? 10.436 -0.471 1.879 1.00 84.12 86 GLN A O 1
ATOM 635 N N . VAL A 1 87 ? 9.476 -0.313 -0.158 1.00 79.12 87 VAL A N 1
ATOM 636 C CA . VAL A 1 87 ? 9.938 -1.605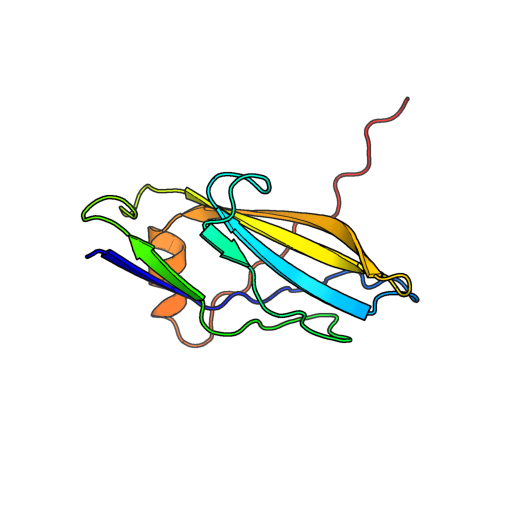 -0.654 1.00 79.12 87 VAL A CA 1
ATOM 637 C C . VAL A 1 87 ? 10.380 -1.417 -2.093 1.00 79.12 87 VAL A C 1
ATOM 639 O O . VAL A 1 87 ? 9.630 -0.873 -2.909 1.00 79.12 87 VAL A O 1
ATOM 642 N N . SER A 1 88 ? 11.577 -1.900 -2.407 1.00 82.25 88 SER A N 1
ATOM 643 C CA . SER A 1 88 ? 12.078 -1.867 -3.777 1.00 82.25 88 SER A CA 1
ATOM 644 C C . SER A 1 88 ? 11.282 -2.817 -4.674 1.00 82.25 88 SER A C 1
ATOM 646 O O . SER A 1 88 ? 10.837 -3.897 -4.262 1.00 82.25 88 SER A O 1
ATOM 648 N N . VAL A 1 89 ? 11.141 -2.460 -5.947 1.00 78.25 89 VAL A N 1
ATOM 649 C CA . VAL A 1 89 ? 10.539 -3.316 -6.976 1.00 78.25 89 VAL A CA 1
ATOM 650 C C . VAL A 1 89 ? 11.249 -4.672 -7.047 1.00 78.25 89 VAL A C 1
ATOM 652 O O . VAL A 1 89 ? 10.580 -5.704 -7.168 1.00 78.25 89 VAL A O 1
ATOM 655 N N . ALA A 1 90 ? 1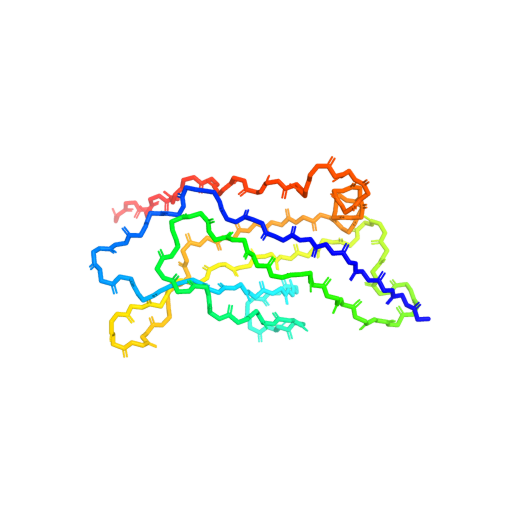2.579 -4.709 -6.897 1.00 78.81 90 ALA A N 1
ATOM 656 C CA . ALA A 1 90 ? 13.340 -5.956 -6.817 1.00 78.81 90 ALA A CA 1
ATOM 657 C C . ALA A 1 90 ? 12.849 -6.876 -5.688 1.00 78.81 90 ALA A C 1
ATOM 659 O O . ALA A 1 90 ? 12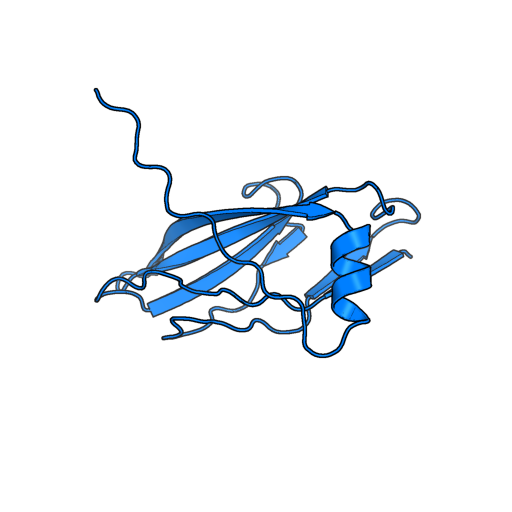.691 -8.088 -5.877 1.00 78.81 90 ALA A O 1
ATOM 660 N N . GLU A 1 91 ? 12.604 -6.322 -4.501 1.00 75.94 91 GLU A N 1
ATOM 661 C CA . GLU A 1 91 ? 12.124 -7.073 -3.343 1.00 75.94 91 GLU A CA 1
ATOM 662 C C . GLU A 1 91 ? 10.675 -7.525 -3.499 1.00 75.94 91 GLU A C 1
ATOM 664 O O . GLU A 1 91 ? 10.367 -8.670 -3.154 1.00 75.94 91 GLU A O 1
ATOM 669 N N . MET A 1 92 ? 9.812 -6.681 -4.072 1.00 73.38 92 MET A N 1
ATOM 670 C CA . MET A 1 92 ? 8.429 -7.039 -4.397 1.00 73.38 92 MET A CA 1
ATOM 671 C C . MET A 1 92 ? 8.379 -8.207 -5.389 1.00 73.38 92 MET A C 1
ATOM 673 O O . MET A 1 92 ? 7.682 -9.195 -5.159 1.00 73.38 92 MET A O 1
ATOM 677 N N . GLN A 1 93 ? 9.186 -8.154 -6.453 1.00 71.94 93 GLN A N 1
ATOM 678 C CA . GLN A 1 93 ? 9.255 -9.215 -7.461 1.00 71.94 93 GLN A CA 1
ATOM 679 C C . GLN A 1 93 ? 9.853 -10.517 -6.919 1.00 71.94 93 GLN A C 1
ATOM 681 O O . GLN A 1 93 ? 9.413 -11.600 -7.309 1.00 71.94 93 GLN A O 1
ATOM 686 N N . ARG A 1 94 ? 10.852 -10.447 -6.027 1.00 67.56 94 ARG A N 1
ATOM 687 C CA . ARG A 1 94 ? 11.376 -11.635 -5.329 1.00 67.56 94 ARG A CA 1
ATOM 688 C C . ARG A 1 94 ? 10.308 -12.242 -4.421 1.00 67.56 94 ARG A C 1
ATOM 690 O O . ARG A 1 94 ? 10.078 -13.443 -4.480 1.00 67.56 94 ARG A O 1
ATOM 697 N N . GLY A 1 95 ? 9.607 -11.410 -3.652 1.00 61.81 95 GLY A N 1
ATOM 698 C CA . GLY A 1 95 ? 8.532 -11.848 -2.764 1.00 61.81 95 GLY A CA 1
ATOM 699 C C . GLY A 1 95 ? 7.308 -12.426 -3.470 1.00 61.81 95 GLY A C 1
ATOM 700 O O . GLY A 1 95 ? 6.647 -13.279 -2.897 1.00 61.81 95 GLY A O 1
ATOM 701 N N . ALA A 1 96 ? 7.024 -12.009 -4.705 1.00 57.56 96 ALA A N 1
ATOM 702 C CA . ALA A 1 96 ? 5.969 -12.599 -5.529 1.00 57.56 96 ALA A CA 1
ATOM 703 C C . ALA A 1 96 ? 6.348 -13.976 -6.106 1.00 57.56 96 ALA A C 1
ATOM 705 O O . ALA A 1 96 ? 5.474 -14.786 -6.410 1.00 57.56 96 ALA A O 1
ATOM 706 N N . ARG A 1 97 ? 7.650 -14.250 -6.277 1.00 53.69 97 ARG A N 1
ATOM 707 C CA . ARG A 1 97 ? 8.163 -15.546 -6.759 1.00 53.69 97 ARG A CA 1
ATOM 708 C C . ARG A 1 97 ? 8.223 -16.593 -5.650 1.00 53.69 97 ARG A C 1
ATOM 710 O O . ARG A 1 97 ? 8.037 -17.776 -5.926 1.00 53.69 97 ARG A O 1
ATOM 717 N N . ASP A 1 98 ? 8.463 -16.159 -4.418 1.00 48.88 98 ASP A N 1
ATOM 718 C CA . ASP A 1 98 ? 8.451 -17.017 -3.241 1.00 48.88 98 ASP A CA 1
ATOM 719 C C . ASP A 1 98 ? 6.995 -17.197 -2.772 1.00 48.88 98 ASP A C 1
ATOM 721 O O . ASP A 1 98 ? 6.370 -16.271 -2.273 1.00 48.88 98 ASP A O 1
ATOM 725 N N . THR A 1 99 ? 6.411 -18.385 -2.954 1.00 42.66 99 THR A N 1
ATOM 726 C CA . THR A 1 99 ? 5.157 -18.747 -2.267 1.00 42.66 99 THR A CA 1
ATOM 727 C C . THR A 1 99 ? 5.528 -19.366 -0.916 1.00 42.66 99 THR A C 1
ATOM 729 O O . THR A 1 99 ? 6.259 -20.361 -0.920 1.00 42.66 99 THR A O 1
ATOM 732 N N . PRO A 1 100 ? 5.051 -18.853 0.237 1.00 49.44 100 PRO A N 1
ATOM 733 C CA . PRO A 1 100 ? 3.976 -17.870 0.439 1.00 49.44 100 PRO A CA 1
ATOM 734 C C . PRO A 1 100 ? 4.410 -16.394 0.306 1.00 49.44 100 PRO A C 1
ATOM 736 O O . PRO A 1 100 ? 5.587 -16.096 0.507 1.00 49.44 100 PRO A O 1
ATOM 739 N N . PRO A 1 101 ? 3.456 -15.473 0.035 1.00 49.72 101 PRO A N 1
ATOM 740 C CA . PRO A 1 101 ? 3.739 -14.055 -0.176 1.00 49.72 101 PRO A CA 1
ATOM 741 C C . PRO A 1 101 ? 4.499 -13.433 0.998 1.00 49.72 101 PRO A C 1
ATOM 743 O O . PRO A 1 101 ? 4.260 -13.760 2.166 1.00 49.72 101 PRO A O 1
ATOM 746 N N . ARG A 1 102 ? 5.435 -12.528 0.689 1.00 48.84 102 ARG A N 1
ATOM 747 C CA . ARG A 1 102 ? 6.244 -11.855 1.712 1.00 48.84 102 ARG A CA 1
ATOM 748 C C . ARG A 1 102 ? 5.373 -11.029 2.659 1.00 48.84 102 ARG A C 1
ATOM 750 O O . ARG A 1 102 ? 4.518 -10.253 2.245 1.00 48.84 102 ARG A O 1
ATOM 757 N N . ARG A 1 103 ? 5.656 -11.184 3.951 1.00 50.16 103 ARG A N 1
ATOM 758 C CA . ARG A 1 103 ? 5.031 -10.454 5.056 1.00 50.16 103 ARG A CA 1
ATOM 759 C C . ARG A 1 103 ? 5.782 -9.158 5.317 1.00 50.16 103 ARG A C 1
ATOM 761 O O . ARG A 1 103 ? 6.989 -9.205 5.553 1.00 50.16 103 ARG A O 1
ATOM 768 N N . PHE A 1 104 ? 5.073 -8.035 5.343 1.00 46.09 104 PHE A N 1
ATOM 769 C CA . PHE A 1 104 ? 5.634 -6.763 5.784 1.00 46.09 104 PHE A CA 1
ATOM 770 C C . PHE A 1 104 ? 5.232 -6.546 7.243 1.00 46.09 104 PHE A C 1
ATOM 772 O O . PHE A 1 104 ? 4.057 -6.371 7.559 1.00 46.09 104 PHE A O 1
ATOM 779 N N . ALA A 1 105 ? 6.207 -6.623 8.151 1.00 43.12 105 ALA A N 1
ATOM 780 C CA . ALA A 1 105 ? 6.000 -6.234 9.539 1.00 43.12 105 ALA A CA 1
ATOM 781 C C . ALA A 1 105 ? 6.094 -4.710 9.616 1.00 43.12 105 ALA A C 1
ATOM 783 O O . ALA A 1 105 ? 7.133 -4.139 9.276 1.00 43.12 105 ALA A O 1
ATOM 784 N N . LEU A 1 106 ? 5.022 -4.050 10.047 1.00 44.00 106 LEU A N 1
ATOM 785 C CA . LEU A 1 106 ? 5.087 -2.622 10.319 1.00 44.00 106 LEU A CA 1
ATOM 786 C C . LEU A 1 106 ? 5.920 -2.416 11.575 1.00 44.00 106 LEU A C 1
ATOM 788 O O . LEU A 1 106 ? 5.628 -2.976 12.633 1.00 44.00 106 LEU A O 1
ATOM 792 N N . GLY A 1 107 ? 6.987 -1.630 11.444 1.00 34.56 107 GLY A N 1
ATOM 793 C CA . GLY A 1 107 ? 7.677 -1.095 12.606 1.00 34.56 107 GLY A CA 1
ATOM 794 C C . GLY A 1 107 ? 6.664 -0.343 13.464 1.00 34.56 107 GLY A C 1
ATOM 795 O O . GLY A 1 107 ? 5.829 0.388 12.933 1.00 34.56 107 GLY A O 1
ATOM 796 N N . SER A 1 108 ? 6.716 -0.581 14.774 1.00 34.8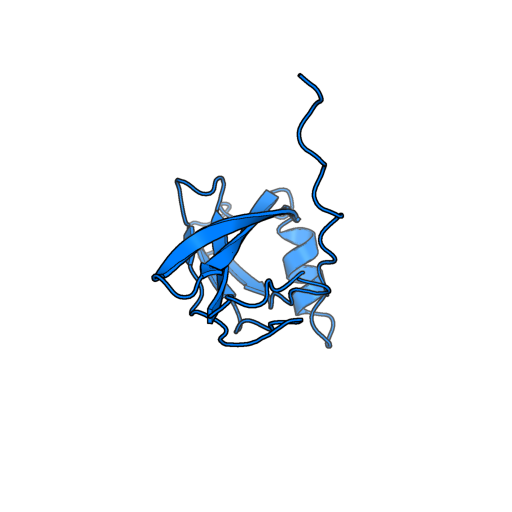1 108 SER A N 1
ATOM 797 C CA . SER A 1 108 ? 5.840 0.018 15.779 1.00 34.81 108 SER A CA 1
ATOM 798 C C . SER A 1 108 ? 5.609 1.511 15.522 1.00 34.81 108 SER A C 1
ATOM 800 O O . SER A 1 108 ? 6.555 2.182 15.098 1.00 34.81 108 SER A O 1
ATOM 802 N N . PRO A 1 109 ? 4.416 2.056 15.831 1.00 38.97 109 PRO A N 1
ATOM 803 C CA . PRO A 1 109 ? 4.155 3.480 15.674 1.00 38.97 109 PRO A CA 1
ATOM 804 C C . PRO A 1 109 ? 5.243 4.257 16.413 1.00 38.97 109 PRO A C 1
ATOM 806 O O . PRO A 1 109 ? 5.368 4.169 17.638 1.00 38.97 109 PRO A O 1
ATOM 809 N N . THR A 1 110 ? 6.081 4.978 15.668 1.00 35.59 110 THR A N 1
ATOM 810 C CA . THR A 1 110 ? 6.981 5.971 16.247 1.00 35.59 110 THR A CA 1
ATOM 811 C C . THR A 1 110 ? 6.107 6.946 17.015 1.00 35.59 110 THR A C 1
ATOM 813 O O . THR A 1 110 ? 5.312 7.671 16.419 1.00 35.59 110 THR A O 1
ATOM 816 N N . ALA A 1 111 ? 6.212 6.904 18.345 1.00 37.59 111 ALA A N 1
ATOM 817 C CA . ALA A 1 111 ? 5.521 7.830 19.223 1.00 37.59 111 ALA A CA 1
ATOM 818 C C . ALA A 1 111 ? 5.782 9.273 18.747 1.00 37.59 111 ALA A C 1
ATOM 820 O O . ALA A 1 111 ? 6.908 9.570 18.327 1.00 37.59 111 ALA A O 1
ATOM 821 N N . PRO A 1 112 ? 4.778 10.167 18.792 1.00 38.50 112 PRO A N 1
ATOM 822 C CA . PRO A 1 112 ? 4.989 11.560 18.428 1.00 38.50 112 PRO A CA 1
ATOM 823 C C . PRO A 1 112 ? 6.104 12.165 19.300 1.00 38.50 112 PRO A C 1
ATOM 825 O O . PRO A 1 112 ? 6.227 11.794 20.474 1.00 38.50 112 PRO A O 1
ATOM 828 N N . PRO A 1 113 ? 6.938 13.069 18.751 1.00 31.09 113 PRO A N 1
ATOM 829 C CA . PRO A 1 113 ? 8.000 13.699 19.523 1.00 31.09 113 PRO A CA 1
ATOM 830 C C . PRO A 1 113 ? 7.405 14.445 20.732 1.00 31.09 113 PRO A C 1
ATOM 832 O O . PRO A 1 113 ? 6.321 15.024 20.610 1.00 31.09 113 PRO A O 1
ATOM 835 N N . PRO A 1 114 ? 8.075 14.425 21.900 1.00 46.81 114 PRO A N 1
ATOM 836 C CA . PRO A 1 114 ? 7.606 15.158 23.068 1.00 46.81 114 PRO A CA 1
ATOM 837 C C . PRO A 1 114 ? 7.598 16.669 22.787 1.00 46.81 114 PRO A C 1
ATOM 839 O O . PRO A 1 114 ? 8.486 17.172 22.095 1.00 46.81 114 PRO A O 1
ATOM 842 N N . LEU A 1 115 ? 6.569 17.341 23.319 1.00 53.56 115 LEU A N 1
ATOM 843 C CA . LEU A 1 115 ? 6.371 18.798 23.292 1.00 53.56 115 LEU A CA 1
ATOM 844 C C . LEU A 1 115 ? 7.571 19.570 23.855 1.00 53.56 115 LEU A C 1
ATOM 846 O O . LEU A 1 115 ? 8.138 19.113 24.876 1.00 53.56 115 LEU A O 1
#

Secondary structure (DSSP, 8-state):
-EEEEE--EEES----TTEEEEEEEEESSTTS-SEEPPPEET-SS-BPPPEEEEE-TTTT-TT-EEEEEEEEEETTS-EEEEEEEEEEHHHHHHHHHSSSPPEEEPP---PPPP-

Foldseek 3Di:
DDKFKAKEKEAQAPDDPFWQFKKKFKDPDPVDGQDIFDGDGPDRIDITDMDIGDDDVPPQDQADKMKIWMWTAGNVRDTDTQAIDIDGSVRRRVQRVDPPHDYDYGDHPPPPDDD